Protein AF-A0A0F8ZI00-F1 (afdb_monomer)

Mean predicted aligned error: 3.99 Å

Radius of gyration: 13.22 Å; Cα contacts (8 Å, |Δi|>4): 43; chains: 1; bounding box: 28×19×36 Å

Secondary structure (DSSP, 8-state):
-----HHHHHHHHIIIIIIIIIS---HHHHHHHHHHHH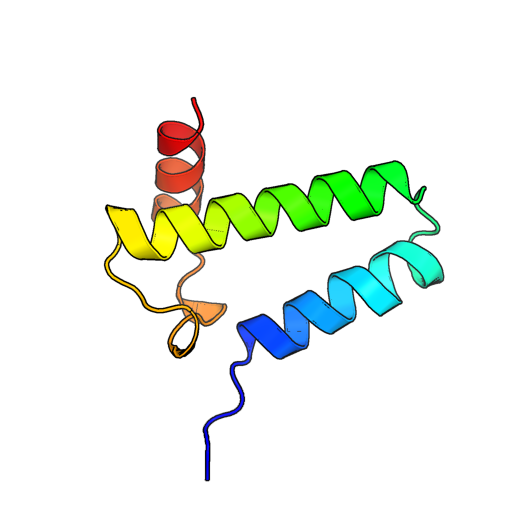HHHHHHHHHH---GGG--GGG--HHHHHHHHHHH-

Solvent-accessible surfac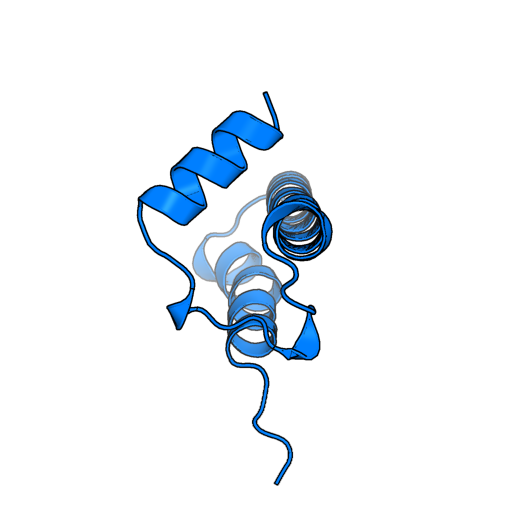e area (backbone atoms only — not comparable to full-atom values): 4304 Å² total; per-residue (Å²): 128,85,78,74,42,57,34,61,55,51,52,49,43,43,62,71,42,42,39,53,71,74,65,60,51,54,70,69,55,52,50,52,54,54,49,52,51,53,52,48,53,49,47,33,38,77,77,67,71,40,51,80,82,72,44,43,65,86,67,71,44,69,70,51,54,51,54,50,52,57,68,79,94

InterPro domains:
  IPR004107 Integrase, SAM-like, N-terminal [PF02899] (17-59)
  IPR010998 Integrase/recombinase, N-terminal [G3DSA:1.10.150.130] (8-73)
  IPR044068 Core-binding (CB) domain [PS51900] (5-73)

Foldseek 3Di:
DLPPAQVVVVLCCCLPPCVCPVVVDDPVVSVVVVVLVVLLQVCCCPPVVAHPSRDHPVVDDPVSVVSSVVVVD

pLDDT: mean 91.65, std 11.63, range [37.72, 98.12]

Organism: NCBI:txid412755

Sequence (73 aa):
MKKANDFARLLSGFLNN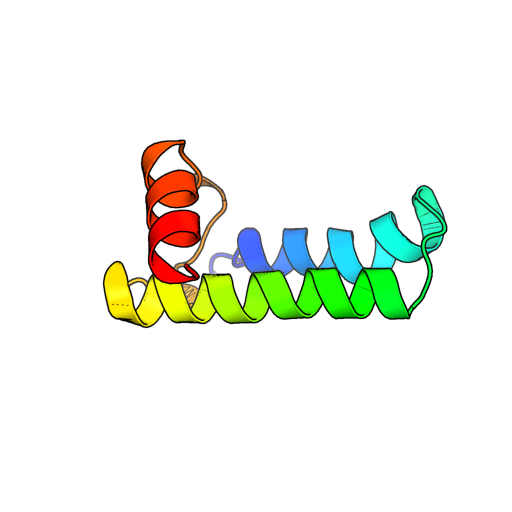YLPHEKGVSANTIKSYSYTFILFIKYMHENRNVSVTRLSFTHFNKDLVVGFLDWIQ

Structure (mmCIF, N/CA/C/O backbone):
data_AF-A0A0F8ZI00-F1
#
_entry.id   AF-A0A0F8ZI00-F1
#
loop_
_atom_site.group_PDB
_atom_site.id
_atom_site.type_symbol
_atom_site.label_atom_id
_atom_site.label_alt_id
_atom_site.label_comp_id
_atom_site.label_asym_id
_atom_site.label_entity_id
_atom_site.label_seq_id
_atom_site.pdbx_PDB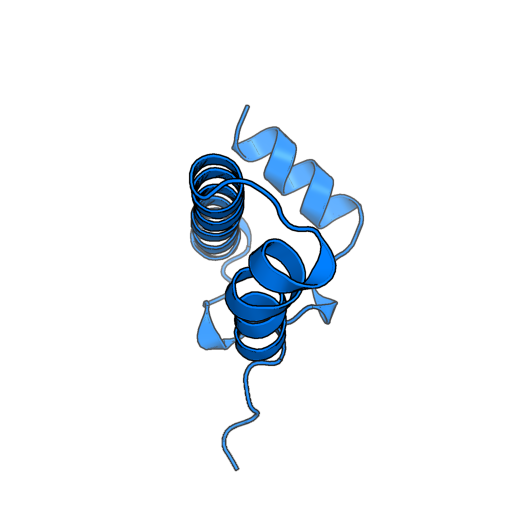_ins_code
_atom_site.Cartn_x
_atom_site.Cartn_y
_atom_site.Cartn_z
_atom_site.occupancy
_atom_site.B_iso_or_equiv
_atom_site.auth_seq_id
_atom_site.auth_comp_id
_atom_site.auth_asym_id
_atom_site.auth_atom_id
_atom_site.pdbx_PDB_model_num
ATOM 1 N N . MET A 1 1 ? 10.439 -9.938 22.795 1.00 37.72 1 MET A N 1
ATOM 2 C CA . MET A 1 1 ? 10.786 -9.892 21.353 1.00 37.72 1 MET A CA 1
ATOM 3 C C . MET A 1 1 ? 9.819 -8.940 20.660 1.00 37.72 1 MET A C 1
ATOM 5 O O . MET A 1 1 ? 8.619 -9.160 20.768 1.00 37.72 1 MET A O 1
ATOM 9 N N . LYS A 1 2 ? 10.294 -7.859 20.019 1.00 44.88 2 LYS A N 1
ATOM 10 C CA . LYS A 1 2 ? 9.421 -7.000 19.195 1.00 44.88 2 LYS A CA 1
ATOM 11 C C . LYS A 1 2 ? 8.866 -7.874 18.072 1.00 44.88 2 LYS A C 1
ATOM 13 O O . LYS A 1 2 ? 9.647 -8.390 17.279 1.00 44.88 2 LYS A O 1
ATOM 18 N N . LYS A 1 3 ? 7.549 -8.093 18.046 1.00 52.88 3 LYS A N 1
ATOM 19 C CA . LYS A 1 3 ? 6.876 -8.791 16.946 1.00 52.88 3 LYS A CA 1
ATOM 20 C C . LYS A 1 3 ? 7.218 -7.998 15.684 1.00 52.88 3 LYS A C 1
ATOM 22 O O . LYS A 1 3 ? 6.820 -6.841 15.576 1.00 52.88 3 LYS A O 1
ATOM 27 N N . ALA A 1 4 ? 8.067 -8.549 14.818 1.00 56.97 4 ALA A N 1
ATOM 28 C CA . ALA A 1 4 ? 8.411 -7.891 13.568 1.00 56.97 4 ALA A CA 1
ATOM 29 C C . ALA A 1 4 ? 7.099 -7.631 12.824 1.00 56.97 4 ALA A C 1
ATOM 31 O O . ALA A 1 4 ? 6.322 -8.563 12.628 1.00 56.97 4 ALA A O 1
ATOM 32 N N . ASN A 1 5 ? 6.836 -6.366 12.496 1.00 76.69 5 ASN A N 1
ATOM 33 C CA . ASN A 1 5 ? 5.669 -5.974 11.724 1.00 76.69 5 ASN A CA 1
ATOM 34 C C . ASN A 1 5 ? 5.777 -6.664 10.354 1.00 76.69 5 ASN A C 1
ATOM 36 O O . ASN A 1 5 ? 6.617 -6.313 9.520 1.00 76.69 5 ASN A O 1
ATOM 40 N N . ASP A 1 6 ? 4.981 -7.714 10.178 1.00 87.50 6 ASP A N 1
ATOM 41 C CA . ASP A 1 6 ? 4.934 -8.557 8.990 1.00 87.50 6 ASP A CA 1
ATOM 42 C C . ASP A 1 6 ? 4.571 -7.736 7.755 1.00 87.50 6 ASP A C 1
ATOM 44 O O . ASP A 1 6 ? 5.168 -7.943 6.700 1.00 87.50 6 ASP A O 1
ATOM 48 N N . PHE A 1 7 ? 3.682 -6.754 7.911 1.00 90.31 7 PHE A N 1
ATOM 49 C CA . PHE A 1 7 ? 3.328 -5.812 6.860 1.00 90.31 7 PHE A CA 1
ATO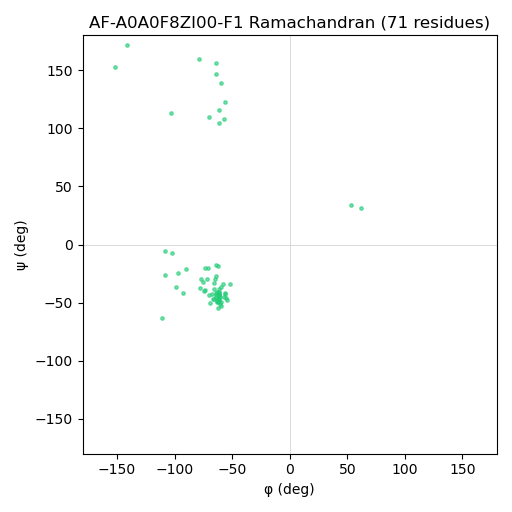M 50 C C . PHE A 1 7 ? 4.534 -5.002 6.379 1.00 90.31 7 PHE A C 1
ATOM 52 O O . PHE A 1 7 ? 4.826 -5.014 5.186 1.00 90.31 7 PHE A O 1
ATOM 59 N N . ALA A 1 8 ? 5.294 -4.376 7.280 1.00 90.50 8 ALA A N 1
ATOM 60 C CA . ALA A 1 8 ? 6.473 -3.590 6.907 1.00 90.50 8 ALA A CA 1
ATOM 61 C C . ALA A 1 8 ? 7.542 -4.444 6.202 1.00 90.50 8 ALA A C 1
ATOM 63 O O . ALA A 1 8 ? 8.121 -4.023 5.198 1.00 90.50 8 ALA A O 1
ATOM 64 N N . ARG A 1 9 ? 7.777 -5.668 6.696 1.00 91.62 9 ARG A N 1
ATOM 65 C CA . ARG A 1 9 ? 8.728 -6.611 6.090 1.00 91.62 9 ARG A CA 1
ATOM 66 C C . ARG A 1 9 ? 8.301 -7.018 4.678 1.00 91.62 9 ARG A C 1
ATOM 68 O O . ARG A 1 9 ? 9.120 -6.983 3.764 1.00 91.62 9 ARG A O 1
ATOM 75 N N . LEU A 1 10 ? 7.040 -7.413 4.505 1.00 93.00 10 LEU A N 1
ATOM 76 C CA . LEU A 1 10 ? 6.503 -7.862 3.219 1.00 93.00 10 LEU A CA 1
ATOM 77 C C . LEU A 1 10 ? 6.427 -6.713 2.207 1.00 93.00 10 LEU A C 1
ATOM 79 O O . LEU A 1 10 ? 6.837 -6.892 1.064 1.00 93.00 10 LEU A O 1
ATOM 83 N N . LEU A 1 11 ? 5.989 -5.525 2.635 1.00 94.00 11 LEU A N 1
ATOM 84 C CA . LEU A 1 11 ? 5.932 -4.337 1.786 1.00 94.00 11 LEU A CA 1
ATOM 85 C C . LEU A 1 11 ? 7.324 -3.927 1.291 1.00 94.00 11 LEU A C 1
ATOM 87 O O . LEU A 1 11 ? 7.494 -3.645 0.108 1.00 94.00 11 LEU A O 1
ATOM 91 N N . SER A 1 12 ? 8.331 -3.948 2.170 1.00 94.31 12 SER A N 1
ATOM 92 C CA . SER A 1 12 ? 9.714 -3.657 1.780 1.00 94.31 12 SER A CA 1
ATOM 93 C C . SER A 1 12 ? 10.231 -4.652 0.736 1.00 94.31 12 SER A C 1
ATOM 95 O O . SER A 1 12 ? 10.787 -4.237 -0.277 1.00 94.31 12 SER A O 1
ATOM 97 N N . GLY A 1 13 ? 9.995 -5.955 0.929 1.00 96.19 13 GLY A N 1
ATOM 98 C CA . GLY A 1 13 ? 10.376 -6.972 -0.056 1.00 96.19 13 GLY A CA 1
ATOM 99 C C . GLY A 1 13 ? 9.650 -6.804 -1.393 1.00 96.19 13 GLY A C 1
ATOM 100 O O . GLY A 1 13 ? 10.268 -6.905 -2.451 1.00 96.19 13 GLY A O 1
ATOM 101 N N . PHE A 1 14 ? 8.358 -6.481 -1.362 1.00 96.19 14 PHE A N 1
ATOM 102 C CA . PHE A 1 14 ? 7.573 -6.243 -2.568 1.00 96.19 14 PHE A CA 1
ATOM 103 C C . PHE A 1 14 ? 8.089 -5.035 -3.368 1.00 96.19 14 PHE A C 1
ATOM 105 O O . PHE A 1 14 ? 8.327 -5.148 -4.570 1.00 96.19 14 PHE A O 1
ATOM 112 N N . LEU A 1 15 ? 8.315 -3.896 -2.705 1.00 97.19 15 LEU A N 1
ATOM 113 C CA . LEU A 1 15 ? 8.743 -2.661 -3.369 1.00 97.19 15 LEU A CA 1
ATOM 114 C C . LEU A 1 15 ? 10.207 -2.698 -3.824 1.00 97.19 15 LEU A C 1
ATOM 116 O O . LEU A 1 15 ? 10.509 -2.188 -4.899 1.00 97.19 15 LEU A O 1
ATOM 120 N N . ASN A 1 16 ? 11.104 -3.285 -3.024 1.00 96.38 16 ASN A N 1
ATOM 121 C CA . ASN A 1 16 ? 12.549 -3.215 -3.267 1.00 96.38 16 ASN A CA 1
ATOM 122 C C . ASN A 1 16 ? 13.113 -4.434 -4.002 1.00 96.38 16 ASN A C 1
ATOM 124 O O . ASN A 1 16 ? 14.143 -4.310 -4.658 1.00 96.38 16 ASN A O 1
ATOM 128 N N . ASN A 1 17 ? 12.455 -5.596 -3.925 1.00 96.81 17 ASN A N 1
ATOM 129 C CA . ASN A 1 17 ? 12.933 -6.814 -4.581 1.00 96.81 17 ASN A CA 1
ATOM 130 C C . ASN A 1 17 ? 12.011 -7.196 -5.738 1.00 96.81 17 ASN A C 1
ATOM 132 O O . ASN A 1 17 ? 12.431 -7.135 -6.891 1.00 96.81 17 ASN A O 1
ATOM 136 N N . TYR A 1 18 ? 10.747 -7.507 -5.442 1.00 98.12 18 TYR A N 1
ATOM 137 C CA . TYR A 1 18 ? 9.818 -8.069 -6.424 1.00 98.12 18 TYR A CA 1
ATOM 138 C C . TYR A 1 18 ? 9.552 -7.128 -7.606 1.00 98.12 18 TYR A C 1
ATOM 140 O O . TYR A 1 18 ? 9.754 -7.504 -8.759 1.00 98.12 18 TYR A O 1
ATOM 148 N N . LEU A 1 19 ? 9.123 -5.888 -7.347 1.00 98.00 19 LEU A N 1
ATOM 149 C CA . LEU A 1 19 ? 8.800 -4.939 -8.416 1.00 98.00 19 LEU A CA 1
ATOM 150 C C . LEU A 1 19 ? 9.996 -4.639 -9.347 1.00 98.00 19 LEU A C 1
ATOM 152 O O . LEU A 1 19 ? 9.839 -4.798 -10.561 1.00 98.00 19 LEU A O 1
ATOM 156 N N . PRO A 1 20 ? 11.176 -4.232 -8.840 1.00 97.50 20 PRO A N 1
ATOM 157 C CA . PRO A 1 20 ? 12.310 -3.905 -9.703 1.00 97.50 20 PRO A CA 1
ATOM 158 C C . PRO A 1 20 ? 13.005 -5.127 -10.315 1.00 97.50 20 PRO A C 1
ATOM 160 O O . PRO A 1 20 ? 13.374 -5.065 -11.482 1.00 97.50 20 PRO A O 1
ATOM 163 N N . HIS A 1 21 ? 13.188 -6.226 -9.573 1.00 97.12 21 HIS A N 1
ATOM 164 C CA . HIS A 1 21 ? 14.045 -7.334 -10.022 1.00 97.12 21 HIS A CA 1
ATOM 165 C C . HIS A 1 21 ? 13.265 -8.496 -10.639 1.00 97.12 21 HIS A C 1
ATOM 167 O O . HIS A 1 21 ? 13.738 -9.094 -11.599 1.00 97.12 21 HIS A O 1
ATOM 173 N N . GLU A 1 22 ? 12.077 -8.820 -10.121 1.00 97.19 22 GLU A N 1
ATOM 174 C CA . GLU A 1 22 ? 11.280 -9.943 -10.636 1.00 97.19 22 GLU A CA 1
ATOM 175 C C . GLU A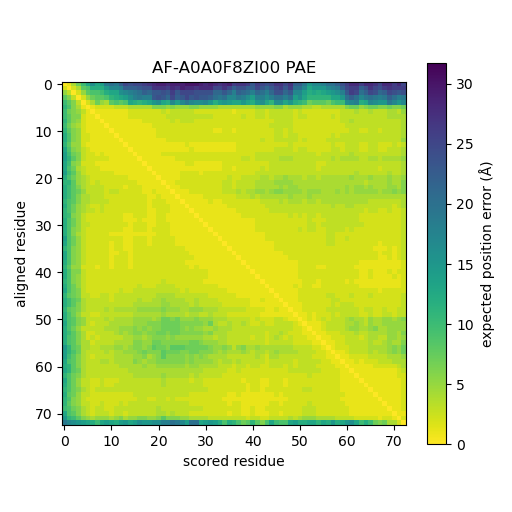 1 22 ? 10.284 -9.4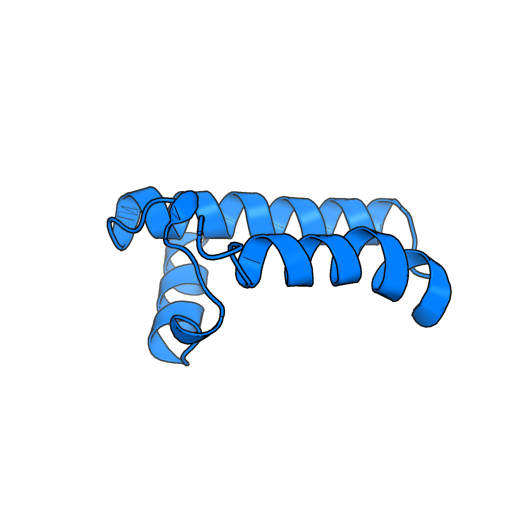96 -11.710 1.00 97.19 22 GLU A C 1
ATOM 177 O O . GLU A 1 22 ? 10.121 -10.165 -12.728 1.00 97.19 22 GLU A O 1
ATOM 182 N N . LYS A 1 23 ? 9.616 -8.354 -11.509 1.00 97.25 23 LYS A N 1
ATOM 183 C CA . LYS A 1 23 ? 8.677 -7.794 -12.493 1.00 97.25 23 LYS A CA 1
ATOM 184 C C . LYS A 1 23 ? 9.324 -6.844 -13.496 1.00 97.25 23 LYS A C 1
ATOM 186 O O . LYS A 1 23 ? 8.726 -6.623 -14.546 1.00 97.25 23 LYS A O 1
ATOM 191 N N . GLY A 1 24 ? 10.485 -6.266 -13.183 1.00 97.12 24 GLY A N 1
ATOM 192 C CA . GLY A 1 24 ? 11.186 -5.336 -14.073 1.00 97.12 24 GLY A CA 1
ATOM 193 C C . GLY A 1 24 ? 10.397 -4.062 -14.393 1.00 97.12 24 GLY A C 1
ATOM 194 O O . GLY A 1 24 ? 10.501 -3.543 -15.503 1.00 97.12 24 GLY A O 1
ATOM 195 N N . VAL A 1 25 ? 9.555 -3.573 -13.472 1.00 97.88 25 VAL A N 1
ATOM 196 C CA . VAL A 1 25 ? 8.720 -2.387 -13.738 1.00 97.88 25 VAL A CA 1
ATOM 197 C C . VAL A 1 25 ? 9.509 -1.083 -13.608 1.00 97.88 25 VAL A C 1
ATOM 199 O O . VAL A 1 25 ? 10.534 -1.008 -12.933 1.00 97.88 25 VAL A O 1
ATOM 202 N N . SER A 1 26 ? 8.997 -0.016 -14.226 1.00 97.62 26 SER A N 1
ATOM 203 C CA . SER A 1 26 ? 9.642 1.299 -14.188 1.00 97.62 26 SER A CA 1
ATOM 204 C C . SER A 1 26 ? 9.695 1.900 -12.775 1.00 97.62 26 SER A C 1
ATOM 206 O O . SER A 1 26 ? 8.831 1.642 -11.933 1.00 97.62 26 SER A O 1
ATOM 208 N N . ALA A 1 27 ? 10.645 2.810 -12.543 1.00 96.94 27 ALA A N 1
ATOM 209 C CA . ALA A 1 27 ? 10.720 3.578 -11.298 1.00 96.94 27 ALA A CA 1
ATOM 210 C C . ALA A 1 27 ? 9.435 4.381 -11.013 1.00 96.94 27 ALA A C 1
ATOM 212 O O . ALA A 1 27 ? 9.025 4.505 -9.859 1.00 96.94 27 ALA A O 1
ATOM 213 N N . ASN A 1 28 ? 8.758 4.878 -12.055 1.00 98.00 28 ASN A N 1
ATOM 214 C CA . ASN A 1 28 ? 7.472 5.566 -11.915 1.00 98.00 28 ASN A CA 1
ATOM 215 C C . ASN A 1 28 ? 6.372 4.618 -11.425 1.00 98.00 28 ASN A C 1
ATOM 217 O O . ASN A 1 28 ? 5.566 4.999 -10.577 1.00 98.00 28 ASN A O 1
ATOM 221 N N . THR A 1 29 ? 6.372 3.370 -11.902 1.00 97.81 29 THR A N 1
ATOM 222 C CA . THR A 1 29 ? 5.471 2.324 -11.410 1.00 97.81 29 THR A CA 1
ATOM 223 C C . THR A 1 29 ? 5.747 2.046 -9.934 1.00 97.81 29 THR A C 1
ATOM 225 O O . THR A 1 29 ? 4.829 2.128 -9.129 1.00 97.81 29 THR A O 1
ATOM 228 N N . ILE A 1 30 ? 7.005 1.829 -9.538 1.00 98.06 30 ILE A N 1
ATOM 229 C CA . ILE A 1 30 ? 7.374 1.614 -8.124 1.00 98.06 30 ILE A CA 1
ATOM 230 C C . ILE A 1 30 ? 6.923 2.796 -7.258 1.00 98.06 30 ILE A C 1
ATOM 232 O O . ILE A 1 30 ? 6.318 2.601 -6.206 1.00 98.06 30 ILE A O 1
ATOM 236 N N . LYS A 1 31 ? 7.155 4.032 -7.716 1.00 97.88 31 LYS A N 1
ATOM 237 C CA . LYS A 1 31 ? 6.742 5.249 -7.007 1.00 97.88 31 LYS A CA 1
ATOM 238 C C . LYS A 1 31 ? 5.224 5.330 -6.835 1.00 97.88 31 LYS A C 1
ATOM 240 O O . LYS A 1 31 ? 4.764 5.677 -5.750 1.00 97.88 31 LYS A O 1
ATOM 245 N N . SER A 1 32 ? 4.462 4.990 -7.874 1.00 97.81 32 SER A N 1
ATOM 246 C CA . SER A 1 32 ? 2.998 4.941 -7.819 1.00 97.81 32 SER A CA 1
ATOM 247 C C . SER A 1 32 ? 2.510 3.917 -6.788 1.00 97.81 32 SER A C 1
ATOM 249 O O . SER A 1 32 ? 1.708 4.271 -5.928 1.00 97.81 32 SER A O 1
ATOM 251 N N . TYR A 1 33 ? 3.072 2.704 -6.779 1.00 97.56 33 TYR A N 1
ATOM 252 C CA . TYR A 1 33 ? 2.724 1.672 -5.795 1.00 97.56 33 TYR A CA 1
ATOM 253 C C . TYR A 1 33 ? 3.091 2.092 -4.364 1.00 97.56 33 TYR A C 1
ATOM 255 O O . TYR A 1 33 ? 2.272 1.966 -3.454 1.00 97.56 33 TYR A O 1
ATOM 263 N N . SER A 1 34 ? 4.292 2.640 -4.151 1.00 97.25 34 SER A N 1
ATOM 264 C CA . SER A 1 34 ? 4.714 3.175 -2.849 1.00 97.25 34 SER A CA 1
ATOM 265 C C . SER A 1 34 ? 3.745 4.240 -2.336 1.00 97.25 34 SER A C 1
ATOM 267 O O . SER A 1 34 ? 3.374 4.229 -1.163 1.00 97.25 34 SER A O 1
ATOM 269 N N . TYR A 1 35 ? 3.294 5.134 -3.219 1.00 97.81 35 TYR A N 1
ATOM 270 C CA . TYR A 1 35 ? 2.329 6.170 -2.870 1.00 97.81 35 TYR A CA 1
ATOM 271 C C . TYR A 1 35 ? 0.971 5.588 -2.455 1.00 97.81 35 TYR A C 1
ATOM 273 O O . TYR A 1 35 ? 0.416 6.011 -1.441 1.00 97.81 35 TYR A O 1
ATOM 281 N N . THR A 1 36 ? 0.475 4.560 -3.150 1.00 96.88 36 THR A N 1
ATOM 282 C CA . THR A 1 36 ? -0.748 3.845 -2.750 1.00 96.88 36 THR A CA 1
ATOM 283 C C . THR A 1 36 ? -0.647 3.291 -1.328 1.00 96.88 36 THR A C 1
ATOM 285 O O . THR A 1 36 ? -1.587 3.433 -0.548 1.00 96.88 36 THR A O 1
ATOM 288 N N . PHE A 1 37 ? 0.494 2.716 -0.937 1.00 95.62 37 PHE A N 1
ATOM 289 C CA . PHE A 1 37 ? 0.668 2.206 0.428 1.00 95.62 37 PHE A CA 1
ATOM 290 C C . PHE A 1 37 ? 0.794 3.312 1.485 1.00 95.62 37 PHE A C 1
ATOM 292 O O . PHE A 1 37 ? 0.350 3.111 2.614 1.00 95.62 37 PHE A O 1
ATOM 299 N N . ILE A 1 38 ? 1.326 4.491 1.139 1.00 96.31 38 ILE A N 1
ATOM 300 C CA . ILE A 1 38 ? 1.288 5.670 2.024 1.00 96.31 38 ILE A CA 1
ATOM 301 C C . ILE A 1 38 ? -0.165 6.079 2.293 1.00 96.31 38 ILE A C 1
ATOM 303 O O . ILE A 1 38 ? -0.544 6.279 3.449 1.00 96.31 38 ILE A O 1
ATOM 307 N N . LEU A 1 39 ? -0.989 6.152 1.243 1.00 97.12 39 LEU A N 1
ATOM 308 C CA . LEU A 1 39 ? -2.419 6.444 1.368 1.00 97.12 39 LEU A CA 1
ATOM 309 C C . LEU A 1 39 ? -3.140 5.382 2.202 1.00 97.12 39 LEU A C 1
ATOM 311 O O . LEU A 1 39 ? -3.923 5.725 3.083 1.00 97.12 39 LEU A O 1
ATOM 315 N N . PHE A 1 40 ? -2.827 4.105 1.992 1.00 96.00 40 PHE A N 1
ATOM 316 C CA . PHE A 1 40 ? -3.393 3.016 2.784 1.00 96.00 40 PHE A CA 1
ATOM 317 C C . PHE A 1 40 ? -3.028 3.124 4.273 1.00 96.00 40 PHE A C 1
ATOM 319 O O . PHE A 1 40 ? -3.898 2.990 5.130 1.00 96.00 40 PHE A O 1
ATOM 326 N N . ILE A 1 41 ? -1.767 3.418 4.613 1.00 95.31 41 ILE A N 1
ATOM 327 C CA . ILE A 1 41 ? -1.348 3.614 6.013 1.00 95.31 41 ILE A CA 1
ATOM 328 C C . ILE A 1 41 ? -2.103 4.792 6.644 1.00 95.31 41 ILE A C 1
ATOM 330 O O . ILE A 1 41 ? -2.549 4.687 7.788 1.00 95.31 41 ILE A O 1
ATOM 334 N N . LYS A 1 42 ? -2.287 5.888 5.896 1.00 96.38 42 LYS A N 1
ATOM 335 C CA . LYS A 1 42 ? -3.079 7.043 6.337 1.00 96.38 42 LYS A CA 1
ATOM 336 C C . LYS A 1 42 ? -4.537 6.653 6.599 1.00 96.38 42 LYS A C 1
ATOM 338 O O . LYS A 1 42 ? -5.042 6.913 7.687 1.00 96.38 42 LYS A O 1
ATOM 343 N N . TYR A 1 43 ? -5.173 5.949 5.663 1.00 97.12 43 TYR A N 1
ATOM 344 C CA . TYR A 1 43 ? -6.533 5.432 5.819 1.00 97.12 43 TYR A 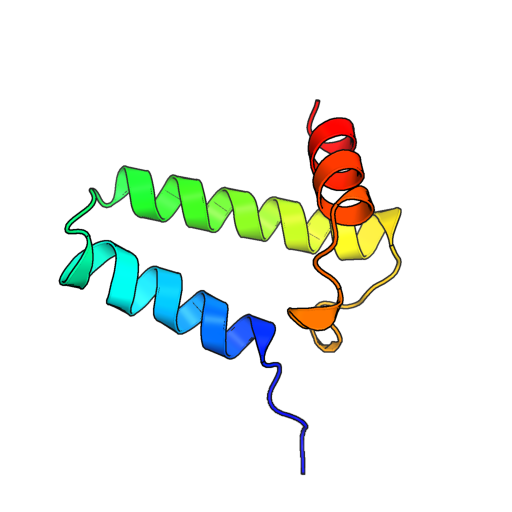CA 1
ATOM 345 C C . TYR A 1 43 ? -6.684 4.561 7.072 1.00 97.12 43 TYR A C 1
ATOM 347 O O . TYR A 1 43 ? -7.618 4.749 7.854 1.00 97.12 43 TYR A O 1
ATOM 355 N N . MET A 1 44 ? -5.745 3.639 7.296 1.00 95.75 44 MET A N 1
ATOM 356 C CA . MET A 1 44 ? -5.761 2.753 8.459 1.00 95.75 44 MET A CA 1
ATOM 357 C C . MET A 1 44 ? -5.670 3.518 9.779 1.00 95.75 44 MET A C 1
ATOM 359 O O . MET A 1 44 ? -6.344 3.161 10.746 1.00 95.75 44 MET A O 1
ATOM 363 N N . HIS A 1 45 ? -4.864 4.577 9.814 1.00 95.62 45 HIS A N 1
ATOM 364 C CA . HIS A 1 45 ? -4.740 5.432 10.984 1.00 95.62 45 HIS A CA 1
ATOM 365 C C . HIS A 1 45 ? -6.016 6.250 11.226 1.00 95.62 45 HIS A C 1
ATOM 367 O O . HIS A 1 45 ? -6.556 6.225 12.327 1.00 95.62 45 HIS A O 1
ATOM 373 N N . GLU A 1 46 ? -6.521 6.938 10.202 1.00 95.38 46 GLU A N 1
ATOM 374 C CA . GLU A 1 46 ? -7.617 7.910 10.331 1.00 95.38 46 GLU A CA 1
ATOM 375 C C . GLU A 1 46 ? -9.004 7.261 10.452 1.00 95.38 46 GLU A C 1
ATOM 377 O O . GLU A 1 46 ? -9.830 7.735 11.224 1.00 95.38 46 GLU A O 1
ATOM 382 N N . ASN A 1 47 ? -9.263 6.162 9.733 1.00 95.56 47 ASN A N 1
ATOM 383 C CA . ASN A 1 47 ? -10.604 5.567 9.624 1.00 95.56 47 ASN A CA 1
ATOM 384 C C . ASN A 1 47 ? -10.750 4.248 10.387 1.00 95.56 47 ASN A C 1
ATOM 386 O O . ASN A 1 47 ? -11.855 3.864 10.767 1.00 95.56 47 ASN A O 1
ATOM 390 N N . ARG A 1 48 ? -9.649 3.514 10.588 1.00 94.12 48 ARG A N 1
ATOM 391 C CA . ARG A 1 48 ? -9.657 2.225 11.303 1.00 94.12 48 ARG A CA 1
ATOM 392 C C . ARG A 1 48 ? -9.003 2.302 12.682 1.00 94.12 48 ARG A C 1
ATOM 394 O O . ARG A 1 48 ? -9.056 1.321 13.418 1.00 94.12 48 ARG A O 1
ATOM 401 N N . ASN A 1 49 ? -8.410 3.446 13.042 1.00 93.81 49 ASN A N 1
ATOM 402 C CA . ASN A 1 49 ? -7.680 3.659 14.295 1.00 93.81 49 ASN A CA 1
ATOM 403 C C . ASN A 1 49 ? -6.582 2.596 14.542 1.00 93.81 49 ASN A C 1
ATOM 405 O O . ASN A 1 49 ? -6.315 2.179 15.673 1.00 93.81 49 ASN A O 1
ATOM 409 N N . VAL A 1 50 ? -5.952 2.115 13.462 1.00 93.50 50 VAL A N 1
ATOM 410 C CA . VAL A 1 50 ? -4.857 1.140 13.507 1.00 93.50 50 VAL A CA 1
ATOM 411 C C . VAL A 1 50 ? -3.537 1.864 13.273 1.00 93.50 50 VAL A C 1
ATOM 413 O O . VAL A 1 50 ? -3.257 2.358 12.184 1.00 93.50 50 VAL A O 1
ATOM 416 N N . SER A 1 51 ? -2.691 1.893 14.303 1.00 89.88 51 SER A N 1
ATOM 417 C CA . SER A 1 51 ? -1.335 2.438 14.192 1.00 89.88 51 SER A CA 1
ATOM 418 C C . SER A 1 51 ? -0.481 1.622 13.221 1.00 89.88 51 SER A C 1
ATOM 420 O O . SER A 1 51 ? -0.563 0.392 13.195 1.00 89.88 51 SER A O 1
ATOM 422 N N . VAL A 1 52 ? 0.428 2.293 12.508 1.00 86.62 52 VAL A N 1
ATOM 423 C CA . VAL A 1 52 ? 1.379 1.662 11.579 1.00 86.62 52 VAL A CA 1
ATOM 424 C C . VAL A 1 52 ? 2.163 0.514 12.218 1.00 86.62 52 VAL A C 1
ATOM 426 O O . VAL A 1 52 ? 2.425 -0.485 11.563 1.00 86.62 52 VAL A O 1
ATOM 429 N N . THR A 1 53 ? 2.485 0.597 13.513 1.00 87.19 53 THR A N 1
ATOM 430 C CA . THR A 1 53 ? 3.226 -0.447 14.244 1.00 87.19 53 THR A CA 1
ATOM 431 C C . THR A 1 53 ? 2.409 -1.713 14.495 1.00 87.19 53 THR A C 1
ATOM 433 O O . THR A 1 53 ? 2.990 -2.769 14.737 1.00 87.19 53 THR A O 1
ATOM 436 N N . ARG A 1 54 ? 1.077 -1.611 14.429 1.00 88.06 54 ARG A N 1
ATOM 437 C CA . ARG A 1 54 ? 0.117 -2.706 14.607 1.00 88.06 54 ARG A CA 1
ATOM 438 C C . ARG A 1 54 ? -0.446 -3.219 13.284 1.00 88.06 54 ARG A C 1
ATOM 440 O O . ARG A 1 54 ? -1.153 -4.224 13.303 1.00 88.06 54 ARG A O 1
ATOM 447 N N . LEU A 1 55 ? -0.148 -2.556 12.163 1.00 89.62 55 LEU A N 1
ATOM 448 C CA . LEU A 1 55 ? -0.541 -3.035 10.844 1.00 89.62 55 LEU A CA 1
ATOM 449 C C . LEU A 1 55 ? 0.057 -4.409 10.574 1.00 89.62 55 LEU A C 1
ATOM 451 O O . LEU A 1 55 ? 1.205 -4.688 10.902 1.00 89.62 55 LEU A O 1
ATOM 455 N N . SER A 1 56 ? -0.763 -5.251 9.965 1.00 89.50 56 SER A N 1
ATOM 456 C CA . SER A 1 56 ? -0.430 -6.618 9.590 1.00 89.50 56 SER A CA 1
ATOM 457 C C . SER A 1 56 ? -1.263 -7.007 8.382 1.00 89.50 56 SER A C 1
ATOM 459 O O . SER A 1 56 ? -2.373 -6.492 8.208 1.00 89.50 56 SER A O 1
ATOM 461 N N . PHE A 1 57 ? -0.758 -7.935 7.571 1.00 83.31 57 PHE A N 1
ATOM 462 C CA . PHE A 1 57 ? -1.504 -8.453 6.426 1.00 83.31 57 PHE A CA 1
ATOM 463 C C . PHE A 1 57 ? -2.800 -9.168 6.828 1.00 83.31 57 PHE A C 1
ATOM 465 O O . PHE A 1 57 ? -3.708 -9.262 6.014 1.00 83.31 57 PHE A O 1
ATOM 472 N N . THR A 1 58 ? -2.955 -9.585 8.087 1.00 87.31 58 THR A N 1
ATOM 473 C CA . THR A 1 58 ? -4.210 -10.173 8.590 1.00 87.31 58 THR A CA 1
ATOM 474 C C . THR A 1 58 ? -5.395 -9.206 8.586 1.00 87.31 58 THR A C 1
ATOM 476 O O . THR A 1 58 ? -6.537 -9.652 8.638 1.00 87.31 58 THR A O 1
ATOM 479 N N . HIS A 1 59 ? -5.154 -7.894 8.499 1.00 86.88 59 HIS A N 1
ATOM 480 C CA . HIS A 1 59 ? -6.227 -6.909 8.355 1.00 86.88 59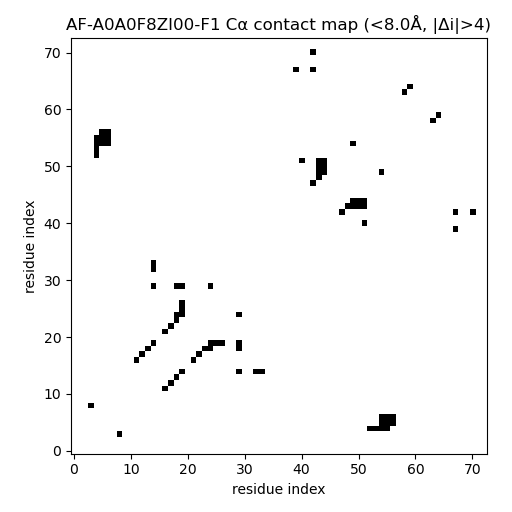 HIS A CA 1
ATOM 481 C C . HIS A 1 59 ? -6.838 -6.927 6.947 1.00 86.88 59 HIS A C 1
ATOM 483 O O . HIS A 1 59 ? -7.957 -6.451 6.773 1.00 86.88 59 HIS A O 1
ATOM 489 N N . PHE A 1 60 ? -6.129 -7.458 5.944 1.00 90.00 60 PHE A N 1
ATOM 490 C CA . PHE A 1 60 ? -6.595 -7.448 4.563 1.00 90.00 60 PHE A CA 1
ATOM 491 C C . PHE A 1 60 ? -7.777 -8.396 4.391 1.00 90.00 60 PHE A C 1
ATOM 493 O O . PHE A 1 60 ? -7.647 -9.618 4.405 1.00 90.00 60 PHE A O 1
ATOM 500 N N . ASN A 1 61 ? -8.940 -7.797 4.183 1.00 94.50 61 ASN A N 1
ATOM 501 C CA . ASN A 1 61 ? -10.160 -8.459 3.766 1.00 94.50 61 ASN A CA 1
ATOM 502 C C . ASN A 1 61 ? -10.891 -7.560 2.761 1.00 94.50 61 ASN A C 1
ATOM 504 O O . ASN A 1 61 ? -10.501 -6.411 2.534 1.00 94.50 61 ASN A O 1
ATOM 508 N N . LYS A 1 62 ? -11.945 -8.096 2.143 1.00 96.19 62 LYS A N 1
ATOM 509 C CA . LYS A 1 62 ? -12.727 -7.384 1.127 1.00 96.19 62 LYS A CA 1
ATOM 510 C C . LYS A 1 62 ? -13.233 -6.032 1.636 1.00 96.19 62 LYS A C 1
ATOM 512 O O . LYS A 1 62 ? -13.044 -5.033 0.951 1.00 96.19 62 LYS A O 1
ATOM 517 N N . ASP A 1 63 ? -13.817 -5.995 2.829 1.00 96.19 63 ASP A N 1
ATOM 518 C CA . ASP A 1 63 ? -14.429 -4.784 3.392 1.00 96.19 63 ASP A CA 1
ATOM 519 C C . ASP A 1 63 ? -13.391 -3.701 3.686 1.00 96.19 63 ASP A C 1
ATOM 521 O O . ASP A 1 63 ? -13.660 -2.506 3.553 1.00 96.19 63 ASP A O 1
ATOM 525 N N . LEU A 1 64 ? -12.177 -4.109 4.063 1.00 95.62 64 LEU A N 1
ATOM 526 C CA . LEU A 1 64 ? -11.073 -3.184 4.234 1.00 95.62 64 LEU A CA 1
ATOM 527 C C . LEU A 1 64 ? -10.658 -2.561 2.903 1.00 95.62 64 LEU A C 1
ATOM 529 O O . LEU A 1 64 ? -10.466 -1.350 2.844 1.00 95.62 64 LEU A O 1
ATOM 533 N N . VAL A 1 65 ? -10.509 -3.380 1.860 1.00 95.31 65 VAL A N 1
ATOM 534 C CA . VAL A 1 65 ? -10.094 -2.905 0.535 1.00 95.31 65 VAL A CA 1
ATOM 535 C C . VAL A 1 65 ? -11.161 -1.995 -0.063 1.00 95.31 65 VAL A C 1
ATOM 537 O O . VAL A 1 65 ? -10.821 -0.909 -0.511 1.00 95.31 65 VAL A O 1
ATOM 540 N N . VAL A 1 66 ? -12.436 -2.389 -0.017 1.00 97.12 66 VAL A N 1
ATOM 541 C CA . VAL A 1 66 ? -13.550 -1.558 -0.502 1.00 97.12 66 VAL A CA 1
ATOM 542 C C . VAL A 1 66 ? -13.604 -0.241 0.267 1.00 97.12 66 VAL A C 1
ATOM 544 O O . VAL A 1 66 ? -13.551 0.811 -0.349 1.00 97.12 66 VAL A O 1
ATOM 547 N N . GLY A 1 67 ? -13.565 -0.279 1.602 1.00 97.38 67 GLY A N 1
ATOM 548 C CA . GLY A 1 67 ? -13.586 0.948 2.399 1.00 97.38 67 GLY A CA 1
ATOM 549 C C . GLY A 1 67 ? -12.366 1.853 2.189 1.00 97.38 67 GLY A C 1
ATOM 550 O O . GLY A 1 67 ? -12.471 3.060 2.382 1.00 97.38 67 GLY A O 1
ATOM 551 N N . PHE A 1 68 ? -11.207 1.301 1.815 1.00 97.38 68 PHE A N 1
ATOM 552 C CA . PHE A 1 68 ? -10.048 2.096 1.403 1.00 97.38 68 PHE A CA 1
ATOM 553 C C . PHE A 1 68 ? -10.280 2.763 0.042 1.00 97.38 68 PHE A C 1
ATOM 555 O O . PHE A 1 68 ? -9.947 3.935 -0.114 1.00 97.38 68 PHE A O 1
ATOM 562 N N . LEU A 1 69 ? -10.842 2.027 -0.921 1.00 96.44 69 LEU A N 1
ATOM 563 C CA . LEU A 1 69 ? -11.160 2.546 -2.250 1.00 96.44 69 LEU A CA 1
ATOM 564 C C . LEU A 1 69 ? -12.225 3.652 -2.181 1.00 96.44 69 LEU A C 1
ATOM 566 O O . LEU A 1 69 ? -12.011 4.704 -2.768 1.00 96.44 69 LEU A O 1
ATOM 570 N N . ASP A 1 70 ? -13.277 3.466 -1.382 1.00 96.69 70 ASP A N 1
ATOM 571 C CA . ASP A 1 70 ? -14.315 4.484 -1.153 1.00 96.69 70 ASP A CA 1
ATOM 572 C C . ASP A 1 70 ? -13.760 5.732 -0.439 1.00 96.69 70 ASP A C 1
ATOM 574 O O . ASP A 1 70 ? -14.260 6.840 -0.600 1.00 96.69 70 ASP A O 1
ATOM 578 N N . TRP A 1 71 ? -12.727 5.576 0.398 1.00 97.38 71 TRP A N 1
ATOM 579 C CA . TRP A 1 71 ? -12.109 6.712 1.088 1.00 97.38 71 TRP A CA 1
ATOM 580 C C . TRP A 1 71 ? -11.223 7.554 0.165 1.00 97.38 71 TRP A C 1
ATOM 582 O O . TRP A 1 71 ? -11.108 8.763 0.374 1.00 97.38 71 TRP A O 1
ATOM 592 N N . ILE A 1 72 ? -10.566 6.942 -0.829 1.00 94.88 72 ILE A N 1
ATOM 593 C CA . ILE A 1 72 ? -9.750 7.708 -1.778 1.00 94.88 72 ILE A CA 1
ATOM 594 C C . ILE A 1 72 ? -10.605 8.440 -2.821 1.00 94.88 72 ILE A C 1
ATOM 596 O O . ILE A 1 72 ? -10.137 9.485 -3.283 1.00 94.88 72 ILE A O 1
ATOM 600 N N . GLN A 1 73 ? -11.793 7.924 -3.191 1.00 72.81 73 GLN A N 1
ATOM 601 C CA . GLN A 1 73 ? -12.718 8.514 -4.179 1.00 72.81 73 GLN A CA 1
ATOM 602 C C . GLN A 1 73 ? -14.181 8.110 -3.967 1.00 72.81 73 GLN A C 1
ATOM 604 O O . GLN A 1 73 ? -14.457 6.891 -3.970 1.00 72.81 73 GLN A O 1
#